Protein AF-A0A923BFZ5-F1 (afdb_monomer)

Solvent-accessible surface area (backbone atoms only — not comparable to full-atom values): 7100 Å² total; per-residue (Å²): 134,82,83,74,78,72,85,77,68,70,56,59,39,35,37,36,45,49,66,53,90,97,49,86,35,23,35,26,39,31,27,44,68,96,40,78,78,45,77,50,77,38,66,40,69,68,54,28,40,52,52,46,54,49,53,43,68,79,37,79,79,43,48,77,51,73,23,76,78,43,77,32,21,29,40,82,71,104,48,53,34,34,21,85,61,84,52,97,81,40,43,70,22,41,35,30,36,57,81,85,44,52,33,40,39,38,67,54,100,91,46,78,46,80,37,68,81,54,44,79,54,136

Secondary structure (DSSP, 8-state):
-PPPP-S--PPPEEEEEE--TT-SSEEEEEEETTEEEEEEEESSHHHHHHHHHHHHHHSTT-EE--EEEEEEEEEESSSEEEESS--TT-EEEEEEEETTEEEEEEEETTEEEEESSPEEE-

Mean predicted aligned error: 6.94 Å

pLDDT: mean 88.76, std 10.8, range [48.28, 96.31]

Nearest PDB structures (foldseek):
  5eox-assembly1_B  TM=6.168E-01  e=6.386E-01  Pseudomonas aeruginosa PAO1
  3mdq-assembly1_A  TM=6.021E-01  e=5.703E-01  Cytophaga hutchinsonii ATCC 33406
  7zpu-assembly1_M  TM=5.565E-01  e=6.758E-01  Geobacillus stearothermophilus ATCC 7953
  5eoy-assembly1_B  TM=6.017E-01  e=1.189E+00  Pseudomonas aeruginosa PAO1
  4czi-assembly1_A  TM=3.196E-01  e=3.628E-01  Caulobacter vibrioides

Structure (mmCIF, N/CA/C/O backbone):
data_AF-A0A923BFZ5-F1
#
_entry.id   AF-A0A923BFZ5-F1
#
loop_
_atom_site.group_PDB
_atom_site.id
_atom_site.type_symbol
_atom_site.label_atom_id
_atom_site.label_alt_id
_atom_site.label_comp_id
_atom_site.label_asym_id
_atom_site.label_entity_id
_atom_site.label_seq_id
_atom_site.pdbx_PDB_ins_code
_atom_site.Cartn_x
_atom_site.Cartn_y
_atom_site.Cartn_z
_atom_site.occupancy
_atom_site.B_iso_or_equiv
_atom_site.auth_seq_id
_atom_site.auth_comp_id
_atom_site.auth_asym_id
_atom_site.auth_atom_id
_atom_site.pdbx_PDB_model_num
ATOM 1 N N . MET A 1 1 ? -19.693 -32.691 28.366 1.00 52.66 1 MET A N 1
ATOM 2 C CA . MET A 1 1 ? -19.973 -31.519 27.502 1.00 52.66 1 MET A CA 1
ATOM 3 C C . MET A 1 1 ? -18.648 -30.909 27.073 1.00 52.66 1 MET A C 1
ATOM 5 O O . MET A 1 1 ? -17.853 -30.605 27.950 1.00 52.66 1 MET A O 1
ATOM 9 N N . ARG A 1 2 ? -18.375 -30.752 25.770 1.00 52.88 2 ARG A N 1
ATOM 10 C CA . ARG A 1 2 ? -17.255 -29.904 25.316 1.00 52.88 2 ARG A CA 1
ATOM 11 C C . ARG A 1 2 ? -17.699 -28.437 25.430 1.00 52.88 2 ARG A C 1
ATOM 13 O O . ARG A 1 2 ? -18.843 -28.163 25.058 1.00 52.88 2 ARG A O 1
ATOM 20 N N . PRO A 1 3 ? -16.869 -27.511 25.940 1.00 56.94 3 PRO A N 1
ATOM 21 C CA . PRO A 1 3 ? -17.222 -26.097 25.945 1.00 56.94 3 PRO A CA 1
ATOM 22 C C . PRO A 1 3 ? -17.468 -25.645 24.501 1.00 56.94 3 PRO A C 1
ATOM 24 O O . PRO A 1 3 ? -16.668 -25.922 23.606 1.00 56.94 3 PRO A O 1
ATOM 27 N N . ARG A 1 4 ? -18.615 -25.000 24.255 1.00 60.94 4 ARG A N 1
ATOM 28 C CA . ARG A 1 4 ? -18.869 -24.344 22.967 1.00 60.94 4 ARG A CA 1
ATOM 29 C C . ARG A 1 4 ? -17.807 -23.249 22.810 1.00 60.94 4 ARG A C 1
ATOM 31 O O . ARG A 1 4 ? -17.630 -22.495 23.767 1.00 60.94 4 ARG A O 1
ATOM 38 N N . PRO A 1 5 ? -17.115 -23.143 21.662 1.00 54.44 5 PRO A N 1
ATOM 39 C CA . PRO A 1 5 ? -16.210 -22.029 21.436 1.00 54.44 5 PRO A CA 1
ATOM 40 C C . PRO A 1 5 ? -16.995 -20.733 21.619 1.00 54.44 5 PRO A C 1
ATOM 42 O O . PRO A 1 5 ? -18.081 -20.579 21.050 1.00 54.44 5 PRO A O 1
ATOM 45 N N . ASP A 1 6 ? -16.478 -19.854 22.474 1.00 57.62 6 ASP A N 1
ATOM 46 C CA . ASP A 1 6 ? -17.103 -18.577 22.779 1.00 57.62 6 ASP A CA 1
ATOM 47 C C . ASP A 1 6 ? -17.308 -17.807 21.467 1.00 57.62 6 ASP A C 1
ATOM 49 O O . ASP A 1 6 ? -16.360 -17.477 20.749 1.00 57.62 6 ASP A O 1
ATOM 53 N N . LYS A 1 7 ? -18.576 -17.582 21.106 1.00 49.50 7 LYS A N 1
ATOM 54 C CA . LYS A 1 7 ? -18.970 -16.917 19.855 1.00 49.50 7 LYS A CA 1
ATOM 55 C C . LYS A 1 7 ? -18.635 -15.424 19.858 1.00 49.50 7 LYS A C 1
ATOM 57 O O . LYS A 1 7 ? -18.883 -14.749 18.865 1.00 49.50 7 LYS A O 1
ATOM 62 N N . ARG A 1 8 ? -18.052 -14.902 20.939 1.00 48.28 8 ARG A N 1
ATOM 63 C CA . ARG A 1 8 ? -17.537 -13.533 21.028 1.00 48.28 8 ARG A CA 1
ATOM 64 C C . ARG A 1 8 ? -16.056 -13.453 20.666 1.00 48.28 8 ARG A C 1
ATOM 66 O O . ARG A 1 8 ? -15.310 -12.717 21.307 1.00 48.28 8 ARG A O 1
ATOM 73 N N . LYS A 1 9 ? -15.618 -14.148 19.609 1.00 56.28 9 LYS A N 1
ATOM 74 C CA . LYS A 1 9 ? -14.410 -13.712 18.897 1.00 56.28 9 LYS A CA 1
ATOM 75 C C . LYS A 1 9 ? -14.737 -12.350 18.290 1.00 56.28 9 LYS A C 1
ATOM 77 O O . LYS A 1 9 ? -15.268 -12.271 17.188 1.00 56.28 9 LYS A O 1
ATOM 82 N N . GLN A 1 10 ? -14.522 -11.284 19.060 1.00 66.69 10 GLN A N 1
ATOM 83 C CA . GLN A 1 10 ? -14.574 -9.931 18.533 1.00 66.69 10 GLN A CA 1
ATOM 84 C C . GLN A 1 10 ? -13.589 -9.904 17.374 1.00 66.69 10 GLN A C 1
ATOM 86 O O . GLN A 1 10 ? 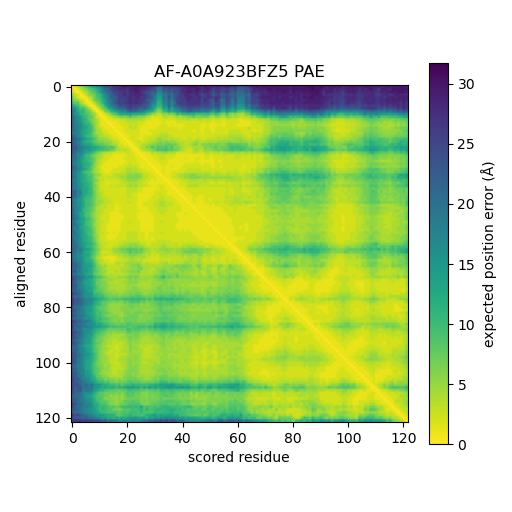-12.401 -10.165 17.566 1.00 66.69 10 GLN A O 1
ATOM 91 N N . HIS A 1 11 ? -14.092 -9.677 16.162 1.00 77.25 11 HIS A N 1
ATOM 92 C CA . HIS A 1 11 ? -13.204 -9.469 15.033 1.00 77.25 11 HIS A CA 1
ATOM 93 C C . HIS A 1 11 ? -12.290 -8.289 15.385 1.00 77.25 11 HIS A C 1
ATOM 95 O O . HIS A 1 11 ? -12.798 -7.283 15.908 1.00 77.25 11 HIS A O 1
ATOM 101 N N . PRO A 1 12 ? -10.970 -8.414 15.165 1.00 86.75 12 PRO A N 1
ATOM 102 C CA . PRO A 1 12 ? -10.068 -7.301 15.387 1.00 86.75 12 PRO A CA 1
ATOM 103 C C . PRO A 1 12 ? -10.504 -6.139 14.498 1.00 86.75 12 PRO A C 1
ATOM 105 O O . PRO A 1 12 ? -11.028 -6.338 13.397 1.00 86.75 12 PRO A O 1
ATOM 108 N N . LYS A 1 13 ? -10.325 -4.921 15.004 1.00 92.81 13 LYS A N 1
ATOM 109 C CA . LYS A 1 13 ? -10.495 -3.731 14.178 1.00 92.81 13 LYS A CA 1
ATOM 110 C C . LYS A 1 13 ? -9.295 -3.633 13.252 1.00 92.81 13 LYS A C 1
ATOM 112 O O . LYS A 1 13 ? -8.170 -3.804 13.712 1.00 92.81 13 LYS A O 1
ATOM 117 N N . VAL A 1 14 ? -9.537 -3.366 11.981 1.00 94.69 14 VAL A N 1
ATOM 118 C CA . VAL A 1 14 ? -8.497 -3.228 10.963 1.00 94.69 14 VAL A CA 1
ATOM 119 C C . VAL A 1 14 ? -8.631 -1.851 10.342 1.00 94.69 14 VAL A C 1
ATOM 121 O O . VAL A 1 14 ? -9.704 -1.506 9.851 1.00 94.69 14 VAL A O 1
ATOM 124 N N . VAL A 1 15 ? -7.572 -1.053 10.406 1.00 95.44 15 VAL A N 1
ATOM 125 C CA . VAL A 1 15 ? -7.485 0.247 9.741 1.00 95.44 15 VAL A CA 1
ATOM 126 C C . VAL A 1 15 ? -6.835 0.051 8.381 1.00 95.44 15 VAL A C 1
ATOM 128 O O . VAL A 1 15 ? -5.795 -0.591 8.277 1.00 95.44 15 VAL A O 1
ATOM 131 N N . THR A 1 16 ? -7.435 0.628 7.350 1.00 94.56 16 THR A N 1
ATOM 132 C CA . THR A 1 16 ? -6.922 0.627 5.981 1.00 94.56 16 THR A CA 1
ATOM 133 C C . THR A 1 16 ? -6.991 2.047 5.434 1.00 94.56 16 THR A C 1
ATOM 135 O O . THR A 1 16 ? -7.829 2.849 5.859 1.00 94.56 16 THR A O 1
ATOM 138 N N . TYR A 1 17 ? -6.127 2.379 4.482 1.00 94.75 17 TYR A N 1
ATOM 139 C CA . TYR A 1 17 ? -6.365 3.513 3.597 1.00 94.75 17 TYR A CA 1
ATOM 140 C C . TYR A 1 17 ? -6.075 3.116 2.162 1.00 94.75 17 TYR A C 1
ATOM 142 O O . TYR A 1 17 ? -5.290 2.211 1.904 1.00 94.75 17 TYR A O 1
ATOM 150 N N . PHE A 1 18 ? -6.738 3.779 1.227 1.00 92.81 18 PHE A N 1
ATOM 151 C CA . PHE A 1 18 ? -6.590 3.522 -0.197 1.00 92.81 18 PHE A CA 1
ATOM 152 C C . PHE A 1 18 ? -7.098 4.717 -0.996 1.00 92.81 18 PHE A C 1
ATOM 154 O O . PHE A 1 18 ? -7.869 5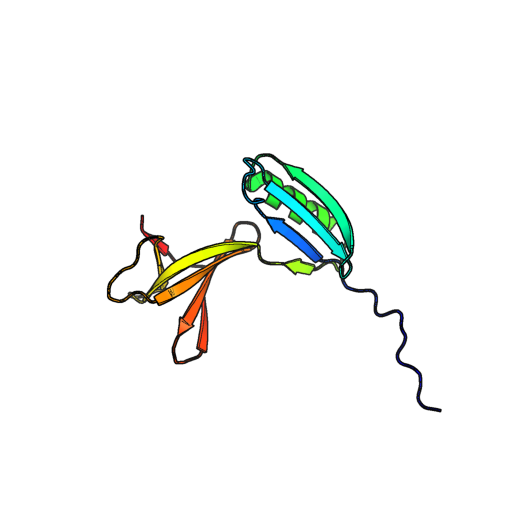.540 -0.495 1.00 92.81 18 PHE A O 1
ATOM 161 N N . ARG A 1 19 ? -6.696 4.802 -2.263 1.00 91.38 19 ARG A N 1
ATOM 162 C CA . ARG A 1 19 ? -7.281 5.736 -3.225 1.00 91.38 19 ARG A CA 1
ATOM 163 C C . ARG A 1 19 ? -8.410 5.023 -3.980 1.00 91.38 19 ARG A C 1
ATOM 165 O O . ARG A 1 19 ? -8.117 4.093 -4.730 1.00 91.38 19 ARG A O 1
ATOM 172 N N . PRO A 1 20 ? -9.691 5.392 -3.789 1.00 88.94 20 PRO A N 1
ATOM 173 C CA . PRO A 1 20 ? -10.782 4.775 -4.535 1.00 88.94 20 PRO A CA 1
ATOM 174 C C . PRO A 1 20 ? -10.621 4.985 -6.047 1.00 88.94 20 PRO A C 1
ATOM 176 O O . PRO A 1 20 ? -10.143 6.029 -6.492 1.00 88.94 20 PRO A O 1
ATOM 179 N N . ILE A 1 21 ? -11.062 4.010 -6.842 1.00 84.94 21 ILE A N 1
ATOM 180 C CA . ILE A 1 21 ? -11.052 4.120 -8.307 1.00 84.94 21 ILE A CA 1
ATOM 181 C C . ILE A 1 21 ? -11.919 5.315 -8.727 1.00 84.94 21 ILE A C 1
ATOM 183 O O . ILE A 1 21 ? -13.057 5.443 -8.277 1.00 84.94 21 ILE A O 1
ATOM 187 N N . GLY A 1 22 ? -11.370 6.184 -9.581 1.00 86.44 22 GLY A N 1
ATOM 188 C CA . GLY A 1 22 ? -12.053 7.388 -10.065 1.00 86.44 22 GLY A CA 1
ATOM 189 C C . GLY A 1 22 ? -12.139 8.535 -9.051 1.00 86.44 22 GLY A C 1
ATOM 190 O O . GLY A 1 22 ? -12.906 9.464 -9.273 1.00 86.44 22 GLY A O 1
ATOM 191 N N . SER A 1 23 ? -11.392 8.473 -7.942 1.00 86.50 23 SER A N 1
ATOM 192 C CA . SER A 1 23 ? -11.332 9.533 -6.930 1.00 86.50 23 SER A CA 1
ATOM 193 C C . SER A 1 23 ? -10.013 10.301 -6.996 1.00 86.50 23 SER A C 1
ATOM 195 O O . SER A 1 23 ? -8.934 9.709 -7.109 1.00 86.50 23 SER A O 1
ATOM 197 N N . ASP A 1 24 ? -10.091 11.619 -6.832 1.00 87.25 24 ASP A N 1
ATOM 198 C CA . ASP A 1 24 ? -8.916 12.476 -6.639 1.00 87.25 24 ASP A CA 1
ATOM 199 C C . ASP A 1 24 ? -8.422 12.477 -5.188 1.00 87.25 24 ASP A C 1
ATOM 201 O O . ASP A 1 24 ? -7.246 12.724 -4.947 1.00 87.25 24 ASP A O 1
ATOM 205 N N . GLY A 1 25 ? -9.285 12.093 -4.243 1.00 93.00 25 GLY A N 1
ATOM 206 C CA . GLY A 1 25 ? -8.949 11.950 -2.829 1.00 93.00 25 GLY A CA 1
ATOM 207 C C . GLY A 1 25 ? -8.665 10.513 -2.389 1.00 93.00 25 GLY A C 1
ATOM 208 O O . GLY A 1 25 ? -8.882 9.539 -3.121 1.00 93.00 25 GLY A O 1
ATOM 209 N N . TRP A 1 26 ? -8.238 10.394 -1.139 1.00 94.94 26 TRP A N 1
ATOM 210 C CA . TRP A 1 26 ? -7.970 9.162 -0.410 1.00 94.94 26 TRP A CA 1
ATOM 211 C C . TRP A 1 26 ? -9.072 8.858 0.601 1.00 94.94 26 TRP A C 1
ATOM 213 O O . TRP A 1 26 ? -9.792 9.734 1.084 1.00 94.94 26 TRP A O 1
ATOM 223 N N . ARG A 1 27 ? -9.197 7.581 0.947 1.00 95.62 27 ARG A N 1
ATOM 224 C CA . ARG A 1 27 ? -10.140 7.098 1.948 1.00 95.62 27 ARG A CA 1
ATOM 225 C C . ARG A 1 27 ? -9.405 6.326 3.025 1.00 95.62 27 ARG A C 1
ATOM 227 O O . ARG A 1 27 ? -8.542 5.519 2.706 1.00 95.62 27 ARG A O 1
ATOM 234 N N . VAL A 1 28 ? -9.802 6.540 4.273 1.00 96.19 28 VAL A N 1
ATOM 235 C CA . VAL A 1 28 ? -9.387 5.743 5.430 1.00 96.19 28 VAL A CA 1
ATOM 236 C C . VAL A 1 28 ? -10.616 5.044 5.988 1.00 96.19 28 VAL A C 1
ATOM 238 O O . VAL A 1 28 ? -11.635 5.689 6.249 1.00 96.19 28 VAL A O 1
ATOM 241 N N . GLU A 1 29 ? -10.544 3.733 6.170 1.00 95.81 29 GLU A N 1
ATOM 242 C CA . GLU A 1 29 ? -11.625 2.937 6.739 1.00 95.81 29 GLU A CA 1
ATOM 243 C C . GLU A 1 29 ? -11.116 2.152 7.944 1.00 95.81 29 GLU A C 1
ATOM 245 O O . GLU A 1 29 ? -10.018 1.609 7.944 1.00 95.81 29 GLU A O 1
ATOM 250 N N . MET A 1 30 ? -11.930 2.089 8.993 1.00 95.75 30 MET A N 1
ATOM 251 C CA . MET A 1 30 ? -11.760 1.116 10.060 1.00 95.75 30 MET A CA 1
ATOM 252 C C . MET A 1 30 ? -12.862 0.080 9.918 1.00 95.75 30 MET A C 1
ATOM 254 O O . MET A 1 30 ? -14.046 0.426 9.928 1.00 95.75 30 MET A O 1
ATOM 258 N N . ASN A 1 31 ? -12.468 -1.180 9.812 1.00 93.88 31 ASN A N 1
ATOM 259 C CA . ASN A 1 31 ? -13.339 -2.325 9.620 1.00 93.88 31 ASN A CA 1
ATOM 260 C C . ASN A 1 31 ? -13.348 -3.211 10.864 1.00 93.88 31 ASN A C 1
ATOM 262 O O . ASN A 1 31 ? -12.338 -3.349 11.545 1.00 93.88 31 ASN A O 1
ATOM 266 N N . GLN A 1 32 ? -14.484 -3.835 11.158 1.00 91.25 32 GLN A N 1
ATOM 267 C CA . GLN A 1 32 ? -14.608 -4.903 12.142 1.00 91.25 32 GLN A CA 1
ATOM 268 C C . GLN A 1 32 ? -15.341 -6.078 11.491 1.00 91.25 32 GLN A C 1
ATOM 270 O O . GLN A 1 32 ? -16.567 -6.070 11.351 1.00 91.25 32 GLN A O 1
ATOM 275 N N . GLY A 1 33 ? -14.580 -7.081 11.046 1.00 88.50 33 GLY A N 1
ATOM 276 C CA . GLY A 1 33 ? -15.098 -8.081 10.110 1.00 88.50 33 GLY A CA 1
ATOM 277 C C . GLY A 1 33 ? -15.491 -7.410 8.790 1.00 88.50 33 GLY A C 1
ATOM 278 O O . GLY A 1 33 ? -14.744 -6.589 8.275 1.00 88.50 33 GLY A O 1
ATOM 279 N N . ALA A 1 34 ? -16.684 -7.701 8.270 1.00 87.62 34 ALA A N 1
ATOM 280 C CA . ALA A 1 34 ? -17.192 -7.092 7.034 1.00 87.62 34 ALA A CA 1
ATOM 281 C C . ALA A 1 34 ? -17.834 -5.699 7.225 1.00 87.62 34 ALA A C 1
ATOM 283 O O . ALA A 1 34 ? -18.382 -5.133 6.281 1.00 87.62 34 ALA A O 1
ATOM 284 N N . ARG A 1 35 ? -17.842 -5.158 8.452 1.00 92.31 35 ARG A N 1
ATOM 285 C CA . ARG A 1 35 ? -18.511 -3.892 8.770 1.00 92.31 35 ARG A CA 1
ATOM 286 C C . ARG A 1 35 ? -17.512 -2.745 8.843 1.00 92.31 35 ARG A C 1
ATOM 288 O O . ARG A 1 35 ? -16.609 -2.779 9.673 1.00 92.31 35 ARG A O 1
ATOM 295 N N . ILE A 1 36 ? -17.791 -1.670 8.114 1.00 93.69 36 ILE A N 1
ATOM 296 C CA . ILE A 1 36 ? -17.117 -0.381 8.293 1.00 93.69 36 ILE A CA 1
ATOM 297 C C . ILE A 1 36 ? -17.643 0.270 9.577 1.00 93.69 36 ILE A C 1
ATOM 299 O O . ILE A 1 36 ? -18.838 0.544 9.709 1.00 93.69 36 ILE A O 1
ATOM 303 N N . VAL A 1 37 ? -16.754 0.494 10.543 1.00 94.19 37 VAL A N 1
ATOM 304 C CA . VAL A 1 37 ? -17.058 1.167 11.815 1.00 94.19 37 VAL A CA 1
ATOM 305 C C . VAL A 1 37 ? -16.701 2.651 11.788 1.00 94.19 37 VAL A C 1
ATOM 307 O O . VAL A 1 37 ? -17.332 3.433 12.493 1.00 94.19 37 VAL A O 1
ATOM 310 N N . ARG A 1 38 ? -15.739 3.058 10.952 1.00 95.19 38 ARG A N 1
ATOM 311 C CA . ARG A 1 38 ? -15.412 4.467 10.703 1.00 95.19 38 ARG A CA 1
ATOM 312 C C . ARG A 1 38 ? -14.898 4.647 9.282 1.00 95.19 38 ARG A C 1
ATOM 314 O O . ARG A 1 38 ? -14.212 3.772 8.766 1.00 95.19 38 ARG A O 1
ATOM 321 N N . ARG A 1 39 ? -15.228 5.782 8.668 1.00 96.06 39 ARG A N 1
ATOM 322 C CA . ARG A 1 39 ? -14.770 6.175 7.333 1.00 96.06 39 ARG A CA 1
ATOM 323 C C . ARG A 1 39 ? -14.411 7.655 7.340 1.00 96.06 39 ARG A C 1
ATOM 325 O O . ARG A 1 39 ? -15.192 8.459 7.839 1.00 96.06 39 ARG A O 1
ATOM 332 N N . LEU A 1 40 ? -13.261 7.988 6.770 1.00 96.00 40 LEU A N 1
ATOM 333 C CA . LEU A 1 40 ? -12.780 9.350 6.565 1.00 96.00 40 LEU A CA 1
ATOM 334 C C . LEU A 1 40 ? -12.376 9.504 5.094 1.00 96.00 40 LEU A C 1
ATOM 336 O O . LEU A 1 40 ? -11.801 8.580 4.518 1.00 96.00 40 LEU A O 1
ATOM 340 N N . SER A 1 41 ? -12.679 10.655 4.503 1.00 96.00 41 SER A N 1
ATOM 341 C CA . SER A 1 41 ? -12.203 11.047 3.172 1.00 96.00 41 SER A CA 1
ATOM 342 C C . SER A 1 41 ? -11.283 12.249 3.332 1.00 96.00 41 SER A C 1
ATOM 344 O O . SER A 1 41 ? -11.604 13.151 4.104 1.00 96.00 41 SER A O 1
ATOM 346 N N . VAL A 1 42 ? -10.157 12.237 2.632 1.00 96.31 42 VAL A N 1
ATOM 347 C CA . VAL A 1 42 ? -9.115 13.273 2.676 1.00 96.31 42 VAL A CA 1
ATOM 348 C C . VAL A 1 42 ? -8.548 13.468 1.275 1.00 96.31 42 VAL A C 1
ATOM 350 O O . VAL A 1 42 ? -8.718 12.596 0.423 1.00 96.31 42 VAL A O 1
ATOM 353 N N . ASP A 1 43 ? -7.872 14.580 1.017 1.00 95.25 43 ASP A N 1
ATOM 354 C CA . ASP A 1 43 ? -7.453 14.921 -0.344 1.00 95.25 43 ASP A CA 1
ATOM 355 C C . ASP A 1 43 ? -6.110 14.276 -0.687 1.00 95.25 43 ASP A C 1
ATOM 357 O O . ASP A 1 43 ? -5.896 13.787 -1.797 1.00 95.25 43 ASP A O 1
ATOM 361 N N . THR A 1 44 ? -5.207 14.198 0.289 1.00 94.38 44 THR A N 1
ATOM 362 C CA . THR A 1 44 ? -3.836 13.739 0.060 1.00 94.38 44 THR A CA 1
ATOM 363 C C . THR A 1 44 ? -3.529 12.400 0.726 1.00 94.38 44 THR A C 1
ATOM 365 O O . THR A 1 44 ? -4.098 12.008 1.747 1.00 94.38 44 THR A O 1
ATOM 368 N N . LYS A 1 45 ? -2.531 11.699 0.175 1.00 91.94 45 LYS A N 1
ATOM 369 C CA . LYS A 1 45 ? -1.989 10.469 0.770 1.00 91.94 45 LYS A CA 1
ATOM 370 C C . LYS A 1 45 ? -1.428 10.716 2.174 1.00 91.94 45 LYS A C 1
ATOM 372 O O . LYS A 1 45 ? -1.608 9.890 3.063 1.00 91.94 45 LYS A O 1
ATOM 377 N N . ALA A 1 46 ? -0.756 11.850 2.374 1.00 93.88 46 ALA A N 1
ATOM 378 C CA . ALA A 1 46 ? -0.157 12.211 3.656 1.00 93.88 46 ALA A CA 1
ATOM 379 C C . ALA A 1 46 ? -1.223 12.377 4.751 1.00 93.88 46 ALA A C 1
ATOM 381 O O . ALA A 1 46 ? -1.061 11.848 5.851 1.00 93.88 46 ALA A O 1
ATOM 382 N N . GLU A 1 47 ? -2.343 13.030 4.432 1.00 96.19 47 GLU A N 1
ATOM 383 C CA . GLU A 1 47 ? -3.488 13.145 5.342 1.00 96.19 47 GLU A CA 1
ATOM 384 C C . GLU A 1 47 ? -4.116 11.783 5.640 1.00 96.19 47 GLU A C 1
ATOM 386 O O . GLU A 1 47 ? -4.466 11.511 6.787 1.00 96.19 47 GLU A O 1
ATOM 391 N N . ALA A 1 48 ? -4.213 10.896 4.644 1.00 95.75 48 ALA A N 1
ATOM 392 C CA . ALA A 1 48 ? -4.744 9.548 4.844 1.00 95.75 48 ALA A CA 1
ATOM 393 C C . ALA A 1 48 ? -3.878 8.735 5.812 1.00 95.75 48 ALA A C 1
ATOM 395 O O . ALA A 1 48 ? -4.400 8.096 6.725 1.00 95.75 48 ALA A O 1
ATOM 396 N N . ILE A 1 49 ? -2.553 8.816 5.664 1.00 95.06 49 ILE A N 1
ATOM 397 C CA . ILE A 1 49 ? -1.598 8.178 6.576 1.00 95.06 49 ILE A CA 1
ATOM 398 C C . ILE A 1 49 ? -1.718 8.773 7.984 1.00 95.06 49 ILE A C 1
ATOM 400 O O . ILE A 1 49 ? -1.760 8.026 8.963 1.00 95.06 49 ILE A O 1
ATOM 404 N N . ALA A 1 50 ? -1.798 10.102 8.108 1.00 96.12 50 ALA A N 1
ATOM 405 C CA . ALA A 1 50 ? -1.952 10.769 9.399 1.00 96.12 50 ALA A CA 1
ATOM 406 C C . ALA A 1 50 ? -3.252 10.343 10.104 1.00 96.12 50 ALA A C 1
ATOM 408 O O . ALA A 1 50 ? -3.228 9.965 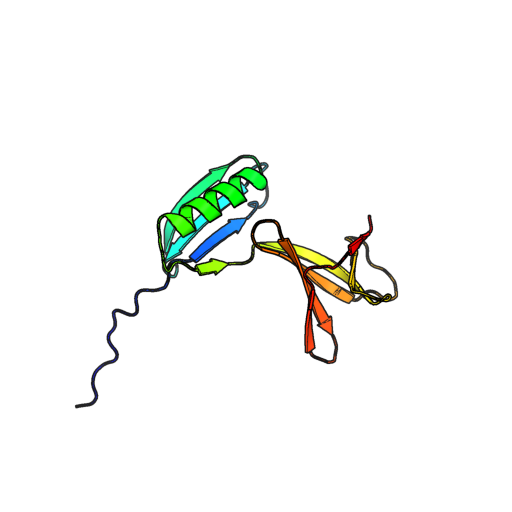11.277 1.00 96.12 50 ALA A O 1
ATOM 409 N N . ALA A 1 51 ? -4.367 10.311 9.372 1.00 95.88 51 ALA A N 1
ATOM 410 C CA . ALA A 1 51 ? -5.655 9.856 9.879 1.00 95.88 51 ALA A CA 1
ATOM 411 C C . ALA A 1 51 ? -5.638 8.365 10.261 1.00 95.88 51 ALA A C 1
ATOM 413 O O . ALA A 1 51 ? -6.177 7.996 11.304 1.00 95.88 51 ALA A O 1
ATOM 414 N N . ALA A 1 52 ? -4.981 7.503 9.478 1.00 95.50 52 ALA A N 1
ATOM 415 C CA . ALA A 1 52 ? -4.822 6.089 9.816 1.00 95.50 52 ALA A CA 1
ATOM 416 C C . ALA A 1 52 ? -4.025 5.900 11.120 1.00 95.50 52 ALA A C 1
ATOM 418 O O . ALA A 1 52 ? -4.457 5.155 12.000 1.00 95.50 52 ALA A O 1
ATOM 419 N N . LYS A 1 53 ? -2.909 6.624 11.291 1.00 94.50 53 LYS A N 1
ATOM 420 C CA . LYS A 1 53 ? -2.115 6.618 12.535 1.00 94.50 53 LYS A CA 1
ATOM 421 C C . LYS A 1 53 ? -2.928 7.108 13.731 1.00 94.50 53 LYS A C 1
ATOM 423 O O . LYS A 1 53 ? -2.890 6.491 14.792 1.00 94.50 53 LYS A O 1
ATOM 428 N N . GLN A 1 54 ? -3.704 8.178 13.557 1.00 95.12 54 GLN A N 1
ATOM 429 C CA . GLN A 1 54 ? -4.600 8.674 14.599 1.00 95.12 54 GLN A CA 1
ATOM 430 C C . GLN A 1 54 ? -5.628 7.610 15.009 1.00 95.12 54 GLN A C 1
ATOM 432 O O . GLN A 1 54 ? -5.816 7.372 16.199 1.00 95.12 54 GLN A O 1
ATOM 437 N N . LEU A 1 55 ? -6.251 6.926 14.045 1.00 94.19 55 LEU A N 1
ATOM 438 C CA . LEU A 1 55 ? -7.212 5.859 14.326 1.00 94.19 55 LEU A CA 1
ATOM 439 C C . LEU A 1 55 ? -6.596 4.681 15.088 1.00 94.19 55 LEU A C 1
ATOM 441 O O . LEU A 1 55 ? -7.241 4.162 15.998 1.00 94.19 55 LEU A O 1
ATOM 445 N N . LEU A 1 56 ? -5.369 4.277 14.749 1.00 93.06 56 LEU A N 1
ATOM 446 C CA . LEU A 1 56 ? -4.652 3.240 15.498 1.00 93.06 56 LEU A CA 1
ATOM 447 C C . LEU A 1 56 ? -4.367 3.668 16.945 1.00 93.06 56 LEU A C 1
ATOM 449 O O . LEU A 1 56 ? -4.500 2.861 17.862 1.00 93.06 56 LEU A O 1
ATOM 453 N N . ASN A 1 57 ? -4.012 4.938 17.155 1.00 93.25 57 ASN A N 1
ATOM 454 C CA . ASN A 1 57 ? -3.748 5.480 18.489 1.00 93.25 57 ASN A CA 1
ATOM 455 C C . ASN A 1 57 ? -5.024 5.589 19.338 1.00 93.25 57 ASN A C 1
ATOM 457 O O . ASN A 1 57 ? -4.995 5.310 20.534 1.00 93.25 57 ASN A O 1
ATOM 461 N N . GLU A 1 58 ? -6.150 5.972 18.729 1.00 93.00 58 GLU A N 1
ATOM 462 C CA . GLU A 1 58 ? -7.457 6.045 19.398 1.00 93.00 58 GLU A CA 1
ATOM 463 C C . GLU A 1 58 ? -8.002 4.659 19.782 1.00 93.00 58 GLU A C 1
ATOM 465 O O . GLU A 1 58 ? -8.793 4.544 20.720 1.00 93.00 58 GLU A O 1
ATOM 470 N N . TRP A 1 59 ? -7.585 3.601 19.076 1.00 89.12 59 TRP A N 1
ATOM 471 C CA . TRP A 1 59 ? -8.071 2.237 19.284 1.00 89.12 59 TRP A CA 1
ATOM 472 C C . TRP A 1 59 ? -6.928 1.236 19.486 1.00 89.12 59 TRP A C 1
ATOM 474 O O . TRP A 1 59 ? -6.674 0.400 18.616 1.00 89.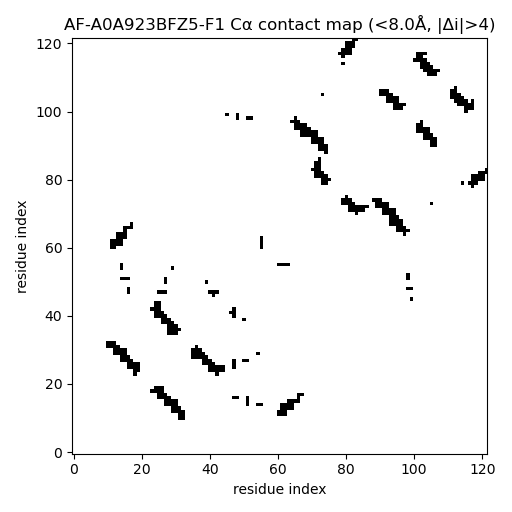12 59 TRP A O 1
ATOM 484 N N . PRO A 1 60 ? -6.284 1.241 20.669 1.00 83.69 60 PRO A N 1
ATOM 485 C CA . PRO A 1 60 ? -5.240 0.278 20.994 1.00 83.69 60 PRO A CA 1
ATOM 486 C C . PRO A 1 60 ? -5.718 -1.165 20.772 1.00 83.69 60 PRO A C 1
ATOM 488 O O . PRO A 1 60 ? -6.769 -1.572 21.271 1.00 83.69 60 PRO A O 1
ATOM 491 N N . GLY A 1 61 ? -4.953 -1.937 19.997 1.00 84.81 61 GLY A N 1
ATOM 492 C CA . GLY A 1 61 ? -5.295 -3.312 19.611 1.00 84.81 61 GLY A CA 1
ATOM 493 C C . GLY A 1 61 ? -5.970 -3.457 18.242 1.00 84.81 61 GLY A C 1
ATOM 494 O O . GLY A 1 61 ? -6.258 -4.583 17.835 1.00 84.81 61 GLY A O 1
ATOM 495 N N . SER A 1 62 ? -6.212 -2.364 17.509 1.00 88.31 62 SER A N 1
ATOM 496 C CA . SER A 1 62 ? -6.500 -2.453 16.074 1.00 88.31 62 SER A CA 1
ATOM 497 C C . SER A 1 62 ? -5.241 -2.793 15.274 1.00 88.31 62 SER A C 1
ATOM 499 O O . SER A 1 62 ? -4.158 -2.297 15.581 1.00 88.31 62 SER A O 1
ATOM 501 N N . ALA A 1 63 ? -5.398 -3.599 14.228 1.00 90.88 63 ALA A N 1
ATOM 502 C CA . ALA A 1 63 ? -4.361 -3.867 13.241 1.00 90.88 63 ALA A CA 1
ATOM 503 C C . ALA A 1 63 ? -4.423 -2.853 12.089 1.00 90.88 63 ALA A C 1
ATOM 505 O O . ALA A 1 63 ? -5.440 -2.186 11.886 1.00 90.88 63 ALA A O 1
ATOM 506 N N . PHE A 1 64 ? -3.347 -2.778 11.312 1.00 90.69 64 PHE A N 1
ATOM 507 C CA . PHE A 1 64 ? -3.298 -2.055 10.046 1.00 90.69 64 PHE A CA 1
ATOM 508 C C . PHE A 1 64 ? -3.169 -3.0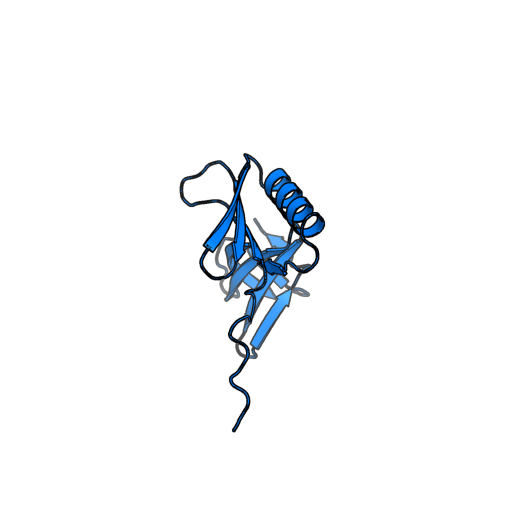40 8.882 1.00 90.69 64 PHE A C 1
ATOM 510 O O . PHE A 1 64 ? -2.462 -4.040 9.002 1.00 90.69 64 PHE A O 1
ATOM 517 N N . GLU A 1 65 ? -3.845 -2.755 7.773 1.00 90.44 65 GLU A N 1
ATOM 518 C CA . GLU A 1 65 ? -3.725 -3.505 6.521 1.00 90.44 65 GLU A CA 1
ATOM 519 C C . GLU A 1 65 ? -2.947 -2.692 5.486 1.00 90.44 65 GLU A C 1
ATOM 521 O O . GLU A 1 65 ? -3.237 -1.513 5.274 1.00 90.44 65 GLU A O 1
ATOM 526 N N . LEU A 1 66 ? -1.977 -3.335 4.830 1.00 88.12 66 LEU A N 1
ATOM 527 C CA . LEU A 1 66 ? -1.124 -2.710 3.821 1.00 88.12 66 LEU A CA 1
ATOM 528 C C . LEU A 1 66 ? -1.945 -2.172 2.642 1.00 88.12 66 LEU A C 1
ATOM 530 O O . LEU A 1 66 ? -2.798 -2.866 2.087 1.00 88.12 66 LEU A O 1
ATOM 534 N N . CYS A 1 67 ? -1.646 -0.947 2.210 1.00 88.56 67 CYS A N 1
ATOM 535 C CA . CYS A 1 67 ? -2.305 -0.341 1.058 1.00 88.56 67 CYS A CA 1
ATOM 536 C C . CYS A 1 67 ? -1.635 -0.813 -0.237 1.00 88.56 67 CYS A C 1
ATOM 538 O O . CYS A 1 67 ? -0.514 -0.412 -0.536 1.00 88.56 67 CYS A O 1
ATOM 540 N N . VAL A 1 68 ? -2.328 -1.605 -1.056 1.00 89.81 68 VAL A N 1
ATOM 541 C CA . VAL A 1 68 ? -1.815 -2.018 -2.374 1.00 89.81 68 VAL A CA 1
ATOM 542 C C . VAL A 1 68 ? -1.826 -0.827 -3.340 1.00 89.81 68 VAL A C 1
ATOM 544 O O . VAL A 1 68 ? -2.885 -0.294 -3.666 1.00 89.81 68 VAL A O 1
ATOM 547 N N . LEU A 1 69 ? -0.655 -0.414 -3.830 1.00 87.38 69 LEU A N 1
ATOM 548 C CA . LEU A 1 69 ? -0.495 0.649 -4.837 1.00 87.38 69 LEU A CA 1
ATOM 549 C C . LEU A 1 69 ? -0.565 0.125 -6.280 1.00 87.38 69 LEU A C 1
ATOM 551 O O . LEU A 1 69 ? -0.654 0.905 -7.237 1.00 87.38 69 LEU A O 1
ATOM 555 N N . GLY A 1 70 ? -0.515 -1.194 -6.440 1.00 90.31 70 GLY A N 1
ATOM 556 C CA . GLY A 1 70 ? -0.742 -1.901 -7.692 1.00 90.31 70 GLY A CA 1
ATOM 557 C C . GLY A 1 70 ? 0.471 -2.687 -8.170 1.00 90.31 70 GLY A C 1
ATOM 558 O O . GLY A 1 70 ? 1.478 -2.816 -7.477 1.00 90.31 70 GLY A O 1
ATOM 559 N N . ARG A 1 71 ? 0.342 -3.226 -9.384 1.00 94.44 71 ARG A N 1
ATOM 560 C CA . ARG A 1 71 ? 1.386 -4.020 -10.029 1.00 94.44 71 ARG A CA 1
ATOM 561 C C . ARG A 1 71 ? 2.525 -3.133 -10.537 1.00 94.44 71 ARG A C 1
ATOM 563 O O . ARG A 1 71 ? 2.285 -2.037 -11.057 1.00 94.44 71 ARG A O 1
ATOM 570 N N . VAL A 1 72 ? 3.737 -3.650 -10.388 1.00 95.38 72 VAL A N 1
ATOM 571 C CA . VAL A 1 72 ? 5.000 -3.114 -10.904 1.00 95.38 72 VAL A CA 1
ATOM 572 C C . VAL A 1 72 ? 5.822 -4.261 -11.504 1.00 95.38 72 VAL A C 1
ATOM 574 O O . VAL A 1 72 ? 5.419 -5.427 -11.428 1.00 95.38 72 VAL A O 1
ATOM 577 N N . TYR A 1 73 ? 6.953 -3.928 -12.111 1.00 96.31 73 TYR A N 1
ATOM 578 C CA . TYR A 1 73 ? 7.934 -4.874 -12.627 1.00 96.31 73 TYR A CA 1
ATOM 579 C C . TYR A 1 73 ? 9.226 -4.718 -11.839 1.00 96.31 73 TYR A C 1
ATOM 581 O O . TYR A 1 73 ? 9.727 -3.604 -11.730 1.00 96.31 73 TYR A O 1
ATOM 589 N N . ALA A 1 74 ? 9.724 -5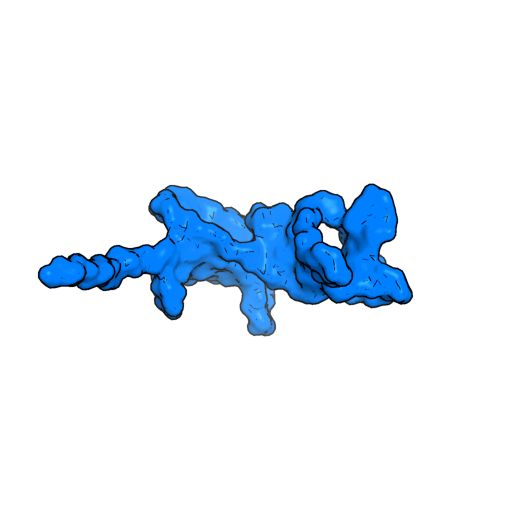.808 -11.266 1.00 96.25 74 ALA A N 1
ATOM 590 C CA . ALA A 1 74 ? 10.882 -5.822 -10.385 1.00 96.25 74 ALA A CA 1
ATOM 591 C C . ALA A 1 74 ? 12.015 -6.676 -10.952 1.00 96.25 74 ALA A C 1
ATOM 593 O O . ALA A 1 74 ? 11.753 -7.683 -11.604 1.00 96.25 74 ALA A O 1
ATOM 594 N N . TRP A 1 75 ? 13.258 -6.305 -10.674 1.00 95.06 75 TRP A N 1
ATOM 595 C CA . TRP A 1 75 ? 14.445 -7.093 -11.011 1.00 95.06 75 TRP A CA 1
ATOM 596 C C . TRP A 1 75 ? 15.502 -6.931 -9.917 1.00 95.06 75 TRP A C 1
ATOM 598 O O . TRP A 1 75 ? 15.410 -6.040 -9.069 1.00 95.06 75 TRP A O 1
ATOM 608 N N . TRP A 1 76 ? 16.481 -7.831 -9.921 1.00 93.00 76 TRP A N 1
ATOM 609 C CA . TRP A 1 76 ? 17.576 -7.830 -8.959 1.00 93.00 76 TRP A CA 1
ATOM 610 C C . TRP A 1 76 ? 18.860 -7.322 -9.619 1.00 93.00 76 TRP A C 1
ATOM 612 O O . TRP A 1 76 ? 19.316 -7.918 -10.592 1.00 93.00 76 TRP A O 1
ATOM 622 N N . ASP A 1 77 ? 19.448 -6.263 -9.065 1.00 91.25 77 ASP A N 1
ATOM 623 C CA . ASP A 1 77 ? 20.767 -5.731 -9.439 1.00 91.25 77 ASP A CA 1
ATOM 624 C C . ASP A 1 77 ? 21.433 -5.125 -8.193 1.00 91.25 77 ASP A C 1
ATOM 626 O O . ASP A 1 77 ? 21.154 -3.988 -7.813 1.00 91.25 77 ASP A O 1
ATOM 630 N N . ASP A 1 78 ? 22.201 -5.950 -7.470 1.00 90.12 78 ASP A N 1
ATOM 631 C CA . ASP A 1 78 ? 22.758 -5.645 -6.137 1.00 90.12 78 ASP A CA 1
ATOM 632 C C . ASP A 1 78 ? 21.723 -5.124 -5.109 1.00 90.12 78 ASP A C 1
ATOM 634 O O . ASP A 1 78 ? 22.048 -4.443 -4.135 1.00 90.12 78 ASP A O 1
ATOM 638 N N . GLY A 1 79 ? 20.458 -5.494 -5.315 1.00 89.81 79 GLY A N 1
ATOM 639 C CA . GLY A 1 79 ? 19.291 -5.051 -4.561 1.00 89.81 79 GLY A CA 1
ATOM 640 C C . GLY A 1 79 ? 18.028 -5.171 -5.411 1.00 89.81 79 GLY A C 1
ATOM 641 O O . GLY A 1 79 ? 18.104 -5.386 -6.625 1.00 89.81 79 GLY A O 1
ATOM 642 N N . TRP A 1 80 ? 16.853 -5.056 -4.789 1.00 93.06 80 TRP A N 1
ATOM 643 C CA . TRP A 1 80 ? 15.606 -5.015 -5.545 1.00 93.06 80 TRP A CA 1
ATOM 644 C C . TRP A 1 80 ? 15.363 -3.627 -6.129 1.00 93.06 80 TRP A C 1
ATOM 646 O O . TRP A 1 80 ? 15.338 -2.616 -5.424 1.00 93.06 80 TRP A O 1
ATOM 656 N N . HIS A 1 81 ? 15.087 -3.604 -7.424 1.00 93.25 81 HIS A N 1
ATOM 657 C CA . HIS A 1 81 ? 14.619 -2.427 -8.140 1.00 93.25 81 HIS A CA 1
ATOM 658 C C . HIS A 1 81 ? 13.231 -2.694 -8.696 1.00 93.25 81 HIS A C 1
ATOM 660 O O . HIS A 1 81 ? 12.852 -3.849 -8.915 1.00 93.25 81 HIS A O 1
ATOM 666 N N . TYR A 1 82 ? 12.460 -1.638 -8.932 1.00 94.50 82 TYR A N 1
ATOM 667 C CA . TYR A 1 82 ? 11.180 -1.755 -9.612 1.00 94.50 82 TYR A CA 1
ATOM 668 C C . TYR A 1 82 ? 10.864 -0.555 -10.499 1.00 94.50 82 TYR A C 1
ATOM 670 O O . TYR A 1 82 ? 11.305 0.565 -10.264 1.00 94.50 82 TYR A O 1
ATOM 678 N N . SER A 1 83 ? 10.025 -0.786 -11.505 1.00 93.62 83 SER A N 1
ATOM 679 C CA . SER A 1 83 ? 9.467 0.250 -12.369 1.00 93.62 83 SER A CA 1
ATOM 680 C C . SER A 1 83 ? 8.011 -0.056 -12.721 1.00 93.62 83 SER A C 1
ATOM 682 O O . SER A 1 83 ? 7.509 -1.173 -12.568 1.00 93.62 83 SER A O 1
ATOM 684 N N . ARG A 1 84 ? 7.295 0.955 -13.219 1.00 93.31 84 ARG A N 1
ATOM 685 C CA . ARG A 1 84 ? 5.978 0.771 -13.849 1.00 93.31 84 ARG A CA 1
ATOM 686 C C . ARG A 1 84 ? 6.088 0.180 -15.257 1.00 93.31 84 ARG A C 1
ATOM 688 O O . ARG A 1 84 ? 5.086 -0.325 -15.761 1.00 93.31 84 ARG A O 1
ATOM 695 N N . LYS A 1 85 ? 7.266 0.250 -15.880 1.00 93.19 85 LYS A N 1
ATOM 696 C CA . LYS A 1 85 ? 7.535 -0.281 -17.219 1.00 93.19 85 LYS A CA 1
ATOM 697 C C . LYS A 1 85 ? 8.185 -1.655 -17.122 1.00 93.19 85 LYS A C 1
ATOM 699 O O . LYS A 1 85 ? 9.025 -1.890 -16.260 1.00 93.19 85 LYS A O 1
ATOM 704 N N . GLU A 1 86 ? 7.774 -2.547 -18.010 1.00 94.44 86 GLU A N 1
ATOM 705 C CA . GLU A 1 86 ? 8.341 -3.890 -18.111 1.00 94.44 86 GLU A CA 1
ATOM 706 C C . GLU A 1 86 ? 9.733 -3.836 -18.752 1.00 94.44 86 GLU A C 1
ATOM 708 O O . GLU A 1 86 ? 9.960 -3.064 -19.686 1.00 94.44 86 GLU A O 1
ATOM 713 N N . ARG A 1 87 ? 10.648 -4.661 -18.236 1.00 91.69 87 ARG A N 1
ATOM 714 C CA . ARG A 1 87 ? 11.994 -4.918 -18.773 1.00 91.69 87 ARG A CA 1
ATOM 715 C C . ARG A 1 87 ? 12.160 -6.415 -19.045 1.00 91.69 87 ARG A C 1
ATOM 717 O O . ARG A 1 87 ? 11.495 -7.227 -18.401 1.00 91.69 87 ARG A O 1
ATOM 724 N N . ASP A 1 88 ? 13.070 -6.773 -19.947 1.00 91.56 88 ASP A N 1
ATOM 725 C CA . ASP A 1 88 ? 13.291 -8.163 -20.386 1.00 91.56 88 ASP A CA 1
ATOM 726 C C . ASP A 1 88 ? 13.647 -9.129 -19.241 1.00 91.56 88 ASP A C 1
ATOM 728 O O . ASP A 1 88 ? 13.302 -10.308 -19.289 1.00 91.56 88 ASP A O 1
ATOM 732 N N . ASP A 1 89 ? 14.322 -8.635 -18.204 1.00 92.81 89 ASP A N 1
ATOM 733 C CA . ASP A 1 89 ? 14.757 -9.383 -17.021 1.00 92.81 89 ASP A CA 1
ATOM 734 C C . ASP A 1 89 ? 13.842 -9.187 -15.801 1.00 92.81 89 ASP A C 1
ATOM 736 O O . ASP A 1 89 ? 14.096 -9.730 -14.723 1.00 92.81 89 ASP A O 1
ATOM 740 N N . SER A 1 90 ? 12.767 -8.414 -15.960 1.00 94.50 90 SER A N 1
ATOM 741 C CA . SER A 1 90 ? 11.862 -8.089 -14.868 1.00 94.50 90 SER A CA 1
ATOM 742 C C . SER A 1 90 ? 10.780 -9.144 -14.654 1.00 94.50 90 SER A C 1
ATOM 744 O O . SER A 1 90 ? 10.351 -9.854 -15.563 1.00 94.50 90 SER A O 1
ATOM 746 N N . MET A 1 91 ? 10.286 -9.217 -13.424 1.00 94.88 91 MET A N 1
ATOM 747 C CA . MET A 1 91 ? 9.160 -10.052 -13.031 1.00 94.88 91 MET A CA 1
ATOM 748 C C . MET A 1 91 ? 8.044 -9.217 -12.415 1.00 94.88 91 MET A C 1
ATOM 750 O O . MET A 1 91 ? 8.263 -8.154 -11.837 1.00 94.88 91 MET A O 1
ATOM 754 N N . ALA A 1 92 ? 6.814 -9.709 -12.535 1.00 95.25 92 ALA A N 1
ATOM 755 C CA . ALA A 1 92 ? 5.661 -9.060 -11.931 1.00 95.25 92 ALA A CA 1
ATOM 756 C C . ALA A 1 92 ? 5.791 -9.019 -10.402 1.00 95.25 92 ALA A C 1
ATOM 758 O O . ALA A 1 92 ? 6.001 -10.048 -9.759 1.00 95.25 92 ALA A O 1
ATOM 759 N N . ALA A 1 93 ? 5.581 -7.841 -9.830 1.00 95.69 93 ALA A N 1
ATOM 760 C CA . ALA A 1 93 ? 5.607 -7.606 -8.396 1.00 95.69 93 ALA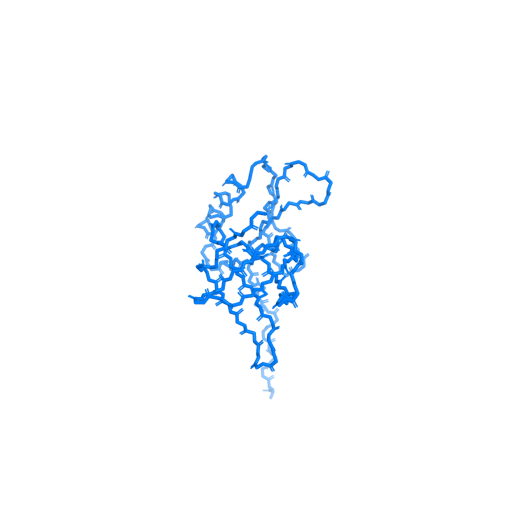 A CA 1
ATOM 761 C C . ALA A 1 93 ? 4.423 -6.730 -7.967 1.00 95.69 93 ALA A C 1
ATOM 763 O O . ALA A 1 93 ? 3.755 -6.092 -8.792 1.00 95.69 93 ALA A O 1
ATOM 764 N N . LEU A 1 94 ? 4.145 -6.711 -6.667 1.00 95.44 94 LEU A N 1
ATOM 765 C CA . LEU A 1 94 ? 3.164 -5.818 -6.059 1.00 95.44 94 LEU A CA 1
ATOM 766 C C . LEU A 1 94 ? 3.882 -4.773 -5.216 1.00 95.44 94 LEU A C 1
ATOM 768 O O . LEU A 1 94 ? 4.761 -5.099 -4.423 1.00 95.44 94 LEU A O 1
ATOM 772 N N . LEU A 1 95 ? 3.482 -3.516 -5.381 1.00 93.88 95 LEU A N 1
ATOM 773 C CA . LEU A 1 95 ? 3.941 -2.427 -4.535 1.00 93.88 95 LEU A CA 1
ATOM 774 C C . LEU A 1 95 ? 2.874 -2.127 -3.485 1.00 93.88 95 LEU A C 1
ATOM 776 O O . LEU A 1 95 ? 1.714 -1.863 -3.817 1.00 93.88 95 LEU A O 1
ATOM 780 N N . TYR A 1 96 ? 3.284 -2.130 -2.227 1.00 92.69 96 TYR A N 1
ATOM 781 C CA . TYR A 1 96 ? 2.472 -1.791 -1.071 1.00 92.69 96 TYR A CA 1
ATOM 782 C C . TYR A 1 96 ? 2.974 -0.507 -0.424 1.00 92.69 96 TYR A C 1
ATOM 784 O O . TYR A 1 96 ? 4.139 -0.132 -0.541 1.00 92.69 96 TYR A O 1
ATOM 792 N N . ASP A 1 97 ? 2.076 0.146 0.299 1.00 90.31 97 ASP A N 1
ATOM 793 C CA . ASP A 1 97 ? 2.377 1.251 1.187 1.00 90.31 97 ASP A CA 1
ATOM 794 C C . ASP A 1 97 ? 2.005 0.871 2.621 1.00 90.31 97 ASP A C 1
ATOM 796 O O . ASP A 1 97 ? 0.838 0.640 2.954 1.00 90.31 97 ASP A O 1
ATOM 800 N N . GLU A 1 98 ? 3.024 0.805 3.467 1.00 89.88 98 GLU A N 1
ATOM 801 C CA . GLU A 1 98 ? 2.931 0.617 4.904 1.00 89.88 98 GLU A CA 1
ATOM 802 C C . GLU A 1 98 ? 3.111 1.970 5.597 1.00 89.88 98 GLU A C 1
ATOM 804 O O . GLU A 1 98 ? 4.180 2.317 6.098 1.00 89.88 98 GLU A O 1
ATOM 809 N N . MET A 1 99 ? 2.055 2.782 5.604 1.00 89.69 99 MET A N 1
ATOM 810 C CA . MET A 1 99 ? 2.038 4.087 6.275 1.00 89.69 99 MET A CA 1
ATOM 811 C C . MET A 1 99 ? 3.168 5.043 5.856 1.00 89.69 99 MET A C 1
ATOM 813 O O . MET A 1 99 ? 3.732 5.760 6.693 1.00 89.69 99 MET A O 1
ATOM 817 N N . GLY A 1 100 ? 3.465 5.081 4.559 1.00 87.06 100 GLY A N 1
ATOM 818 C CA . GLY A 1 100 ? 4.526 5.883 3.955 1.00 87.06 100 GLY A CA 1
ATOM 819 C C . GLY A 1 100 ? 5.825 5.121 3.702 1.00 87.06 100 GLY A C 1
ATOM 820 O O . GLY A 1 100 ? 6.693 5.658 3.021 1.00 87.06 100 GLY A O 1
ATOM 821 N N . VAL A 1 101 ? 5.958 3.888 4.200 1.00 89.31 101 VAL A N 1
ATOM 822 C CA . VAL A 1 101 ? 7.055 2.986 3.829 1.00 89.31 101 VAL A CA 1
ATOM 823 C C . VAL A 1 101 ? 6.606 2.163 2.631 1.00 89.31 101 VAL A C 1
ATOM 825 O O . VAL A 1 101 ? 5.610 1.446 2.709 1.00 89.31 101 VAL A O 1
ATOM 828 N N . LEU A 1 102 ? 7.314 2.278 1.512 1.00 90.12 102 LEU A N 1
ATOM 829 C CA . LEU A 1 102 ? 7.033 1.450 0.346 1.00 90.12 102 LEU A CA 1
ATOM 830 C C . LEU A 1 102 ? 7.595 0.050 0.576 1.00 90.12 102 LEU A C 1
ATOM 832 O O . LEU A 1 102 ? 8.708 -0.105 1.063 1.00 90.12 102 LEU A O 1
ATOM 836 N N . MET A 1 103 ? 6.805 -0.962 0.242 1.00 93.06 103 MET A N 1
ATOM 837 C CA . MET A 1 103 ? 7.214 -2.355 0.334 1.00 93.06 103 MET A CA 1
ATOM 838 C C . MET A 1 103 ? 6.935 -3.040 -0.992 1.00 93.06 103 MET A C 1
ATOM 840 O O . MET A 1 103 ? 5.81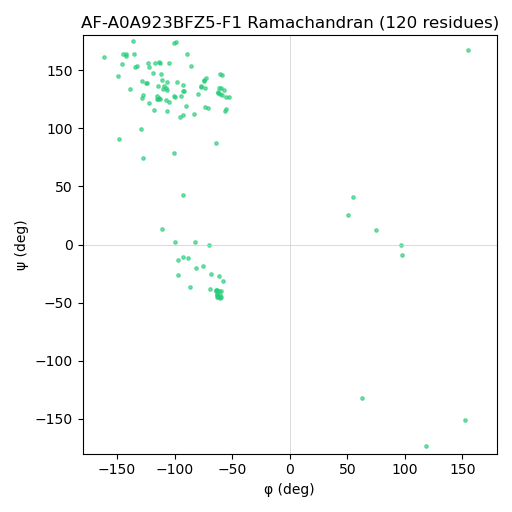3 -3.016 -1.496 1.00 93.06 103 MET A O 1
ATOM 844 N N . LEU A 1 104 ? 7.960 -3.656 -1.550 1.00 95.44 104 LEU A N 1
ATOM 845 C CA . LEU A 1 104 ? 7.879 -4.454 -2.754 1.00 95.44 104 LEU A CA 1
ATOM 846 C C . LEU A 1 104 ? 7.687 -5.923 -2.370 1.00 95.44 104 LEU A C 1
ATOM 848 O O . LEU A 1 104 ? 8.464 -6.459 -1.588 1.00 95.44 104 LEU A O 1
ATOM 852 N N . GLU A 1 105 ? 6.671 -6.574 -2.927 1.00 95.50 105 GLU A N 1
ATOM 853 C CA . GLU A 1 105 ? 6.495 -8.026 -2.869 1.00 95.50 105 GLU A CA 1
ATOM 854 C C . GLU A 1 105 ? 6.807 -8.617 -4.237 1.00 95.50 105 GLU A C 1
ATOM 856 O O . GLU A 1 105 ? 6.087 -8.379 -5.214 1.00 95.50 105 GLU A O 1
ATOM 861 N N . VAL A 1 106 ? 7.866 -9.415 -4.295 1.00 94.50 106 VAL A N 1
ATOM 862 C CA . VAL A 1 106 ? 8.297 -10.092 -5.511 1.00 94.50 106 VAL A CA 1
ATOM 863 C C . VAL A 1 106 ? 8.097 -11.586 -5.357 1.00 94.50 106 VAL A C 1
ATOM 865 O O . VAL A 1 106 ? 8.605 -12.207 -4.422 1.00 94.50 106 VAL A O 1
ATOM 868 N N . LYS A 1 107 ? 7.363 -12.182 -6.295 1.00 92.94 107 LYS A N 1
ATOM 869 C CA . LYS A 1 107 ? 7.165 -13.627 -6.337 1.00 92.94 107 LYS A CA 1
ATOM 870 C C . LYS A 1 107 ? 8.174 -14.257 -7.291 1.00 92.94 107 LYS A C 1
ATOM 872 O O . LYS A 1 107 ? 8.058 -14.104 -8.504 1.00 92.94 107 LYS A O 1
ATOM 877 N N . THR A 1 108 ? 9.130 -14.983 -6.731 1.00 88.31 108 THR A N 1
ATOM 878 C CA . THR A 1 108 ? 10.166 -15.722 -7.457 1.00 88.31 108 THR A CA 1
ATOM 879 C C . THR A 1 108 ? 9.804 -17.210 -7.523 1.00 88.31 108 THR A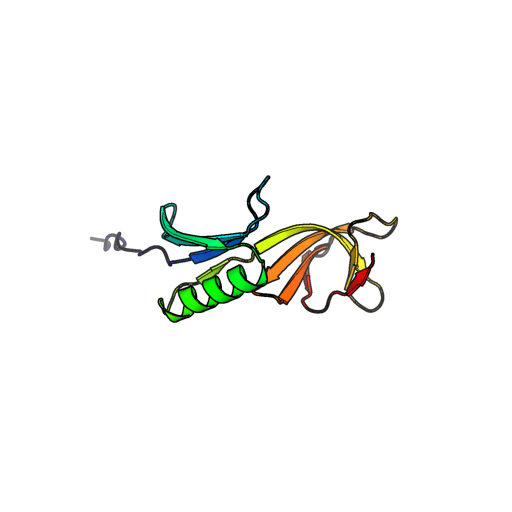 C 1
ATOM 881 O O . THR A 1 108 ? 8.828 -17.663 -6.916 1.00 88.31 108 THR A O 1
ATOM 884 N N . GLY A 1 109 ? 10.584 -18.000 -8.268 1.00 87.81 109 GLY A N 1
ATOM 885 C CA . GLY A 1 109 ? 10.451 -19.463 -8.255 1.00 87.81 109 GLY A CA 1
ATOM 886 C C . GLY A 1 109 ? 10.712 -20.079 -6.874 1.00 87.81 109 GLY A C 1
ATOM 887 O O . GLY A 1 109 ? 10.135 -21.116 -6.552 1.00 87.81 109 GLY A O 1
ATOM 888 N N . ASP A 1 110 ? 11.515 -19.403 -6.050 1.00 87.56 110 ASP A N 1
ATOM 889 C CA . ASP A 1 110 ? 11.952 -19.870 -4.732 1.00 87.56 110 ASP A CA 1
ATOM 890 C C . ASP A 1 110 ? 11.048 -19.391 -3.584 1.00 87.56 110 ASP A C 1
ATOM 892 O O . ASP A 1 110 ? 11.158 -19.882 -2.459 1.00 87.56 110 ASP A O 1
ATOM 896 N N . GLY A 1 111 ? 10.126 -18.456 -3.843 1.00 91.00 111 GLY A N 1
ATOM 897 C CA . GLY A 1 111 ? 9.176 -17.989 -2.840 1.00 91.00 111 GLY A CA 1
ATOM 898 C C . GLY A 1 111 ? 8.686 -16.561 -3.048 1.00 91.00 111 GLY A C 1
ATOM 899 O O . GLY A 1 111 ? 8.563 -16.066 -4.166 1.00 91.00 111 GLY A O 1
ATOM 900 N N . ILE A 1 112 ? 8.341 -15.913 -1.937 1.00 92.25 112 ILE A N 1
ATOM 901 C CA . ILE A 1 112 ? 7.912 -14.514 -1.902 1.00 92.25 112 ILE A CA 1
ATOM 902 C C . ILE A 1 112 ? 8.968 -13.723 -1.135 1.00 92.25 112 ILE A C 1
ATOM 904 O O . ILE A 1 112 ? 9.290 -14.062 0.004 1.00 92.25 112 ILE A O 1
ATOM 908 N N . HIS A 1 113 ? 9.485 -12.673 -1.763 1.00 91.50 113 HIS A N 1
ATOM 909 C CA . HIS A 1 113 ? 10.441 -11.743 -1.179 1.00 91.50 113 HIS A CA 1
ATOM 910 C C . HIS A 1 113 ? 9.748 -10.417 -0.889 1.00 91.50 113 HIS A C 1
ATOM 912 O O . HIS A 1 113 ? 9.021 -9.902 -1.736 1.00 91.50 113 HIS A O 1
ATOM 918 N N . TYR A 1 114 ? 9.995 -9.874 0.300 1.00 91.50 114 TYR A N 1
ATOM 919 C CA . TYR A 1 114 ? 9.536 -8.551 0.702 1.00 91.50 114 TYR A CA 1
ATOM 920 C C . TYR A 1 114 ? 10.747 -7.642 0.871 1.00 91.50 114 TYR A C 1
ATOM 922 O O . TYR A 1 114 ? 11.654 -7.988 1.628 1.00 91.50 114 TYR A O 1
ATOM 930 N N . ASP A 1 115 ? 10.746 -6.493 0.202 1.00 90.88 115 ASP A N 1
ATOM 931 C CA . ASP A 1 115 ? 11.809 -5.495 0.315 1.00 90.88 115 ASP A CA 1
ATOM 932 C C . ASP A 1 115 ? 11.223 -4.113 0.639 1.00 90.88 115 ASP A C 1
ATOM 934 O O . ASP A 1 115 ? 10.284 -3.658 -0.013 1.00 90.88 115 ASP A O 1
ATOM 938 N N . ARG A 1 116 ? 11.751 -3.465 1.682 1.00 90.81 116 ARG A N 1
ATOM 939 C CA . ARG A 1 116 ? 11.366 -2.113 2.126 1.00 90.81 116 ARG A CA 1
ATOM 940 C C . ARG A 1 116 ? 12.300 -1.017 1.603 1.00 90.81 116 ARG A C 1
ATOM 942 O O . ARG A 1 116 ? 11.949 0.155 1.684 1.00 90.81 116 ARG A O 1
ATOM 949 N N . ASP A 1 117 ? 13.448 -1.406 1.066 1.00 85.88 117 ASP A N 1
ATOM 950 C CA . ASP A 1 117 ? 14.515 -0.537 0.575 1.00 85.88 117 ASP A CA 1
ATOM 951 C C . ASP A 1 117 ? 14.629 -0.601 -0.961 1.00 85.88 117 ASP A C 1
ATOM 953 O O . ASP A 1 117 ? 15.597 -0.117 -1.549 1.00 85.88 117 ASP A O 1
ATOM 957 N N . ALA A 1 118 ? 13.620 -1.176 -1.627 1.00 84.06 118 ALA A N 1
ATOM 958 C CA . ALA A 1 118 ? 13.598 -1.293 -3.075 1.00 84.06 118 ALA A CA 1
ATOM 959 C C . ALA A 1 118 ? 13.605 0.083 -3.758 1.00 84.06 118 ALA A C 1
ATOM 961 O O . ALA A 1 118 ? 12.835 0.985 -3.407 1.00 84.06 118 ALA A O 1
ATOM 962 N N . THR A 1 119 ? 14.442 0.225 -4.784 1.00 86.69 119 THR A N 1
ATOM 963 C CA . THR A 1 119 ? 14.615 1.493 -5.505 1.00 86.69 119 THR A CA 1
ATOM 964 C C . THR A 1 119 ? 13.689 1.563 -6.721 1.00 86.69 119 THR A C 1
ATOM 966 O O . THR A 1 119 ? 13.514 0.585 -7.443 1.00 86.69 119 THR A O 1
ATOM 969 N N . CYS A 1 120 ? 13.056 2.720 -6.936 1.00 86.69 120 CYS A N 1
ATOM 970 C CA . CYS A 1 120 ? 12.183 2.959 -8.088 1.00 86.69 120 CYS A CA 1
ATOM 971 C C . CYS A 1 120 ? 12.978 3.562 -9.254 1.00 86.69 120 CYS A C 1
ATOM 973 O O . CYS A 1 120 ? 13.659 4.568 -9.055 1.00 86.69 120 CYS A O 1
ATOM 975 N N . GLU A 1 121 ? 12.808 3.028 -10.463 1.00 84.56 121 GLU A N 1
ATOM 976 C CA . GLU A 1 121 ? 13.245 3.667 -11.714 1.00 84.56 121 GLU A CA 1
ATOM 977 C C . GLU A 1 121 ? 12.041 4.168 -12.538 1.00 84.56 121 GLU A C 1
ATOM 979 O O . GLU A 1 121 ? 11.037 3.457 -12.689 1.00 84.56 121 GLU A O 1
ATOM 984 N N . ASP A 1 122 ? 12.147 5.389 -13.081 1.00 68.38 122 ASP A N 1
ATOM 985 C CA . ASP A 1 122 ? 11.100 6.094 -13.854 1.00 68.38 122 ASP A CA 1
ATOM 986 C C . ASP A 1 122 ? 10.905 5.595 -15.305 1.00 68.38 122 ASP A C 1
ATOM 988 O O . ASP A 1 122 ? 11.864 5.518 -16.104 1.00 68.38 122 ASP A O 1
#

Radius of gyration: 18.05 Å; Cα contacts (8 Å, |Δi|>4): 234; chains: 1; bounding box: 43×46×48 Å

Sequence (122 aa):
MRPRPDKRKQHPKVVTYFRPIGSDGWRVEMNQGARIVRRLSVDTKAEAIAAAKQLLNEWPGSAFELCVLGRVYAWWDDGWHYSRKERDDSMAALLYDEMGVLMLEVKTGDGIHYDRDATCED

Foldseek 3Di:
DPDDPDPPPFQAWEWEKEADVPDQWIKIFIDGVPDTPDIDIGRDPLVNLVVSVVVCVVDPRHHYDWYWPAKWWWADDVAIETENDDDPRTDIWIWTDDSNQIWIWDQDPVGIDIDRPYHYDD